Protein AF-A0A9W7HYJ3-F1 (afdb_monomer_lite)

Organism: Hibiscus trionum (NCBI:txid183268)

Structure (mmCIF, N/CA/C/O backbone):
data_AF-A0A9W7HYJ3-F1
#
_entry.id   AF-A0A9W7HYJ3-F1
#
loop_
_atom_site.group_PDB
_atom_site.id
_atom_site.type_symbol
_atom_site.label_atom_id
_atom_site.label_alt_id
_atom_site.label_comp_id
_atom_site.label_asym_id
_atom_site.label_entity_id
_atom_site.label_seq_id
_atom_site.pdbx_PDB_ins_code
_atom_site.Cartn_x
_atom_site.Cartn_y
_atom_site.Cartn_z
_atom_site.occupancy
_atom_site.B_iso_or_equiv
_atom_site.auth_seq_id
_atom_site.auth_comp_id
_atom_site.auth_asym_id
_atom_site.auth_atom_id
_atom_site.pdbx_PDB_model_num
ATOM 1 N N . MET A 1 1 ? -36.825 -30.984 -55.811 1.00 43.91 1 MET A N 1
ATOM 2 C CA . MET A 1 1 ? -35.897 -30.364 -56.787 1.00 43.91 1 MET A CA 1
ATOM 3 C C . MET A 1 1 ? -36.642 -29.167 -57.378 1.00 43.91 1 MET A C 1
ATOM 5 O O . MET A 1 1 ? -37.735 -29.404 -57.851 1.00 43.91 1 MET A O 1
ATOM 9 N N . GLN A 1 2 ? -36.291 -27.881 -57.318 1.00 41.34 2 GLN A N 1
ATOM 10 C CA . GLN A 1 2 ? -35.055 -27.119 -57.107 1.00 41.34 2 GLN A CA 1
ATOM 11 C C . GLN A 1 2 ? -35.472 -25.689 -56.630 1.00 41.34 2 GLN A C 1
ATOM 13 O O . GLN A 1 2 ? -36.585 -25.255 -56.901 1.00 41.34 2 GLN A O 1
ATOM 18 N N . ALA A 1 3 ? -34.608 -24.989 -55.886 1.00 46.00 3 ALA A N 1
ATOM 19 C CA . ALA A 1 3 ? -34.860 -23.794 -55.052 1.00 46.00 3 ALA A CA 1
ATOM 20 C C . ALA A 1 3 ? -35.217 -22.449 -55.751 1.00 46.00 3 ALA A C 1
ATOM 22 O O . ALA A 1 3 ? -34.838 -22.244 -56.903 1.00 46.00 3 ALA A O 1
ATOM 23 N N . PRO A 1 4 ? -35.770 -21.452 -55.014 1.00 51.97 4 PRO A N 1
ATOM 24 C CA . PRO A 1 4 ? -35.754 -20.041 -55.402 1.00 51.97 4 PRO A CA 1
ATOM 25 C C . PRO A 1 4 ? -34.491 -19.346 -54.847 1.00 51.97 4 PRO A C 1
ATOM 27 O O . PRO A 1 4 ? -34.260 -19.340 -53.637 1.00 51.97 4 PRO A O 1
ATOM 30 N N . LYS A 1 5 ? -33.662 -18.717 -55.692 1.00 42.91 5 LYS A N 1
ATOM 31 C CA . LYS A 1 5 ? -32.574 -17.835 -55.218 1.00 42.91 5 LYS A CA 1
ATOM 32 C C . LYS A 1 5 ? -33.043 -16.379 -55.188 1.00 42.91 5 LYS A C 1
ATOM 34 O O . LYS A 1 5 ? -33.095 -15.709 -56.212 1.00 42.91 5 LYS A O 1
ATOM 39 N N . ARG A 1 6 ? -33.365 -15.904 -53.980 1.00 34.81 6 ARG A N 1
ATOM 40 C CA . ARG A 1 6 ? -33.523 -14.487 -53.616 1.00 34.81 6 ARG A CA 1
ATOM 41 C C . ARG A 1 6 ? -32.158 -13.853 -53.321 1.00 34.81 6 ARG A C 1
ATOM 43 O O . ARG A 1 6 ? -31.319 -14.484 -52.687 1.00 34.81 6 ARG A O 1
ATOM 50 N N . GLY A 1 7 ? -32.034 -12.568 -53.654 1.00 33.41 7 GLY A N 1
ATOM 51 C CA . GLY A 1 7 ? -31.330 -11.586 -52.822 1.00 33.41 7 GLY A CA 1
ATOM 52 C C . GLY A 1 7 ? -29.860 -11.348 -53.148 1.00 33.41 7 GLY A C 1
ATOM 53 O O . GLY A 1 7 ? -28.981 -12.068 -52.681 1.00 33.41 7 GLY A O 1
ATOM 54 N N . GLY A 1 8 ? -29.600 -10.271 -53.894 1.00 36.75 8 GLY A N 1
ATOM 55 C CA . GLY A 1 8 ? -28.271 -9.695 -54.065 1.00 36.75 8 GLY A CA 1
ATOM 56 C C . GLY A 1 8 ? -27.635 -9.334 -52.721 1.00 36.75 8 GLY A C 1
ATOM 57 O O . GLY A 1 8 ? -28.258 -8.719 -51.856 1.00 36.75 8 GLY A O 1
ATOM 58 N N . LYS A 1 9 ? -26.376 -9.737 -52.545 1.00 36.97 9 LYS A N 1
ATOM 59 C CA . LYS A 1 9 ? -25.556 -9.337 -51.404 1.00 36.97 9 LYS A CA 1
ATOM 60 C C . LYS A 1 9 ? -25.072 -7.910 -51.638 1.00 36.97 9 LYS A C 1
ATOM 62 O O . LYS A 1 9 ? -24.260 -7.665 -52.524 1.00 36.97 9 LYS A O 1
ATOM 67 N N . VAL A 1 10 ? -25.588 -6.993 -50.828 1.00 42.00 10 VAL A N 1
ATOM 68 C CA . VAL A 1 10 ? -25.078 -5.631 -50.663 1.00 42.00 10 VAL A CA 1
ATOM 69 C C . VAL A 1 10 ? -23.607 -5.724 -50.253 1.00 42.00 10 VAL A C 1
ATOM 71 O O . VAL A 1 10 ? -23.266 -6.365 -49.257 1.00 42.00 10 VAL A O 1
ATOM 74 N N . ALA A 1 11 ? -22.730 -5.140 -51.066 1.00 45.84 11 ALA A N 1
ATOM 75 C CA . ALA A 1 11 ? -21.300 -5.096 -50.817 1.00 45.84 11 ALA A CA 1
ATOM 76 C C . ALA A 1 11 ? -21.013 -4.220 -49.589 1.00 45.84 11 ALA A C 1
ATOM 78 O O . ALA A 1 11 ? -21.296 -3.024 -49.575 1.00 45.84 11 ALA A O 1
ATOM 79 N N . VAL A 1 12 ? -20.443 -4.828 -48.551 1.00 51.72 12 VAL A N 1
ATOM 80 C CA . VAL A 1 12 ? -19.873 -4.120 -47.402 1.00 51.72 12 VAL A CA 1
ATOM 81 C C . VAL A 1 12 ? -18.622 -3.372 -47.887 1.00 51.72 12 VAL A C 1
ATOM 83 O O . VAL A 1 12 ? -17.770 -4.000 -48.521 1.00 51.72 12 VAL A O 1
ATOM 86 N N . PRO A 1 13 ? -18.469 -2.061 -47.625 1.00 48.34 13 PRO A N 1
ATOM 87 C CA . PRO A 1 13 ? -17.309 -1.314 -48.091 1.00 48.34 13 PRO A CA 1
ATOM 88 C C . PRO A 1 13 ? -16.042 -1.837 -47.406 1.00 48.34 13 PRO A C 1
ATOM 90 O O . PRO A 1 13 ? -15.910 -1.822 -46.179 1.00 48.34 13 PRO A O 1
ATOM 93 N N . ALA A 1 14 ? -15.104 -2.318 -48.221 1.00 55.84 14 ALA A N 1
ATOM 94 C CA . ALA A 1 14 ? -13.793 -2.757 -47.780 1.00 55.84 14 ALA A CA 1
ATOM 95 C C . ALA A 1 14 ? -13.052 -1.578 -47.132 1.00 55.84 14 ALA A C 1
ATOM 97 O O . ALA A 1 14 ? -12.805 -0.549 -47.765 1.00 55.84 14 ALA A O 1
ATOM 98 N N . LYS A 1 15 ? -12.686 -1.728 -45.855 1.00 59.31 15 LYS A N 1
ATOM 99 C CA . LYS A 1 15 ? -11.792 -0.794 -45.164 1.00 59.31 15 LYS A CA 1
ATOM 100 C C . LYS A 1 15 ? -10.494 -0.690 -45.967 1.00 59.31 15 LYS A C 1
ATOM 102 O O . LYS A 1 15 ? -9.755 -1.669 -46.066 1.00 59.31 15 LYS A O 1
ATOM 107 N N . LYS A 1 16 ? -10.221 0.495 -46.528 1.00 57.09 16 LYS A N 1
ATOM 108 C CA . LYS A 1 16 ? -8.936 0.829 -47.154 1.00 57.09 16 LYS A CA 1
ATOM 109 C C . LYS A 1 16 ? -7.819 0.525 -46.159 1.00 57.09 16 LYS A C 1
ATOM 111 O O . LYS A 1 16 ? -7.705 1.170 -45.117 1.00 57.09 16 LYS A O 1
ATOM 116 N N . LYS A 1 17 ? -7.007 -0.476 -46.490 1.00 58.78 17 LYS A N 1
ATOM 117 C CA . LYS A 1 17 ? -5.734 -0.743 -45.829 1.00 58.78 17 LYS A CA 1
ATOM 118 C C . LYS A 1 17 ? -4.833 0.431 -46.204 1.00 58.78 17 LYS A C 1
ATOM 120 O O . LYS A 1 17 ? -4.404 0.532 -47.345 1.00 58.78 17 LYS A O 1
ATOM 125 N N . GLN A 1 18 ? -4.639 1.367 -45.282 1.00 59.84 18 GLN A N 1
ATOM 126 C CA . GLN A 1 18 ? -3.626 2.400 -45.454 1.00 59.84 18 GLN A CA 1
ATOM 127 C C . GLN A 1 18 ? -2.274 1.687 -45.532 1.00 59.84 18 GLN A C 1
ATOM 129 O O . GLN A 1 18 ? -1.857 1.042 -44.564 1.00 59.84 18 GLN A O 1
ATOM 134 N N . GLU A 1 19 ? -1.631 1.745 -46.697 1.00 64.12 19 GLU A N 1
ATOM 135 C CA . GLU A 1 19 ? -0.237 1.350 -46.845 1.00 64.12 19 GLU A CA 1
ATOM 136 C C . GLU A 1 19 ? 0.5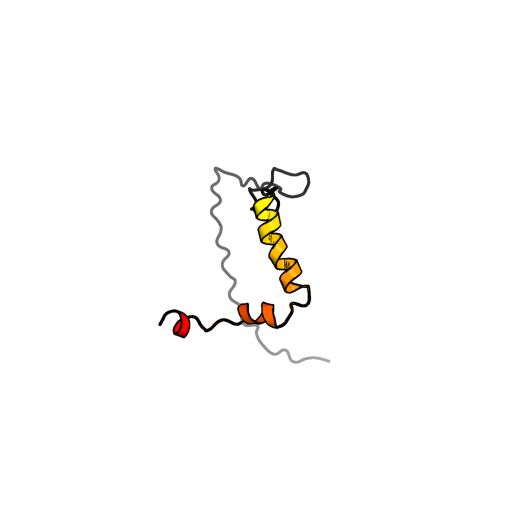87 2.236 -45.920 1.00 64.12 19 GLU A C 1
ATOM 138 O O . GLU A 1 19 ? 0.668 3.454 -46.072 1.00 64.12 19 GLU A O 1
ATOM 143 N N . LYS A 1 20 ? 1.143 1.614 -44.882 1.00 65.75 20 LYS A N 1
ATOM 144 C CA . LYS A 1 20 ? 2.119 2.271 -44.029 1.00 65.75 20 LYS A CA 1
ATOM 145 C C . LYS A 1 20 ? 3.363 2.437 -44.885 1.00 65.75 20 LYS A C 1
ATOM 147 O O . LYS A 1 20 ? 3.978 1.437 -45.239 1.00 65.75 20 LYS A O 1
ATOM 152 N N . VAL A 1 21 ? 3.707 3.679 -45.206 1.00 63.91 21 VAL A N 1
ATOM 153 C CA . VAL A 1 21 ? 5.006 4.042 -45.771 1.00 63.91 21 VAL A CA 1
ATOM 154 C C . VAL A 1 21 ? 6.068 3.564 -44.780 1.00 63.91 21 VAL A C 1
ATOM 156 O O . VAL A 1 21 ? 6.310 4.195 -43.752 1.00 63.91 21 VAL A O 1
ATOM 159 N N . VAL A 1 22 ? 6.628 2.379 -45.020 1.00 65.06 22 VAL A N 1
ATOM 160 C CA . VAL A 1 22 ? 7.789 1.893 -44.280 1.00 65.06 22 VAL A CA 1
ATOM 161 C C . VAL A 1 22 ? 8.958 2.701 -44.813 1.00 65.06 22 VAL A C 1
ATOM 163 O O . VAL A 1 22 ? 9.273 2.634 -45.997 1.00 65.06 22 VAL A O 1
ATOM 166 N N . ASN A 1 23 ? 9.551 3.521 -43.951 1.00 70.69 23 ASN A N 1
ATOM 167 C CA . ASN A 1 23 ? 10.785 4.221 -44.261 1.00 70.69 23 ASN A CA 1
ATOM 168 C C . ASN A 1 23 ? 11.845 3.168 -44.622 1.00 70.69 23 ASN A C 1
ATOM 170 O O . ASN A 1 23 ? 12.294 2.435 -43.744 1.00 70.69 23 ASN A O 1
ATOM 174 N N . SER A 1 24 ? 12.212 3.070 -45.902 1.00 75.94 24 SER A N 1
ATOM 175 C CA . SER A 1 24 ? 13.123 2.041 -46.425 1.00 75.94 24 SER A CA 1
ATOM 176 C C . SER A 1 24 ? 14.521 2.081 -45.804 1.00 75.94 24 SER A C 1
ATOM 178 O O . SER A 1 24 ? 15.284 1.139 -45.980 1.00 75.94 24 SER A O 1
ATOM 180 N N . LEU A 1 25 ? 14.859 3.150 -45.076 1.00 83.75 25 LEU A N 1
ATOM 181 C CA . LEU A 1 25 ? 16.137 3.291 -44.382 1.00 83.75 25 LEU A CA 1
ATOM 182 C C . LEU A 1 25 ? 16.208 2.501 -43.066 1.00 83.75 25 LEU A C 1
ATOM 184 O O . LEU A 1 25 ? 17.309 2.274 -42.572 1.00 83.75 25 LEU A O 1
ATOM 188 N N . PHE A 1 26 ? 15.072 2.091 -42.480 1.00 81.06 26 PHE A N 1
ATOM 189 C CA . PHE A 1 26 ? 15.061 1.401 -41.188 1.00 81.06 26 PHE A CA 1
ATOM 190 C C . PHE A 1 26 ? 14.084 0.227 -41.147 1.00 81.06 26 PHE A C 1
ATOM 192 O O . PHE A 1 26 ? 12.872 0.377 -41.308 1.00 81.06 26 PHE A O 1
ATOM 199 N N . GLU A 1 27 ? 14.619 -0.945 -40.820 1.00 83.88 27 GLU A N 1
ATOM 200 C CA . GLU A 1 27 ? 13.832 -2.137 -40.528 1.00 83.88 27 GLU A CA 1
ATOM 201 C C . GLU A 1 27 ? 13.296 -2.122 -39.087 1.00 83.88 27 GLU A C 1
ATOM 203 O O . GLU A 1 27 ? 13.873 -1.529 -38.171 1.00 83.88 27 GLU A O 1
ATOM 208 N N . LYS A 1 28 ? 12.172 -2.809 -38.856 1.00 83.38 28 LYS A N 1
ATOM 209 C CA . LYS A 1 28 ? 11.608 -2.977 -37.511 1.00 83.38 28 LYS A CA 1
ATOM 210 C C . LYS A 1 28 ? 12.373 -4.065 -36.753 1.00 83.38 28 LYS A C 1
ATOM 212 O O . LYS A 1 28 ? 12.383 -5.210 -37.184 1.00 83.38 28 LYS A O 1
ATOM 217 N N . SER A 1 29 ? 12.869 -3.747 -35.558 1.00 83.00 29 SER A N 1
ATOM 218 C CA . SER A 1 29 ? 13.519 -4.694 -34.638 1.00 83.00 29 SER A CA 1
ATOM 219 C C . SER A 1 29 ? 12.627 -5.019 -33.420 1.00 83.00 29 SER A C 1
ATOM 221 O O . SER A 1 29 ? 12.689 -4.343 -32.388 1.00 83.00 29 SER A O 1
ATOM 223 N N . PRO A 1 30 ? 11.732 -6.025 -33.504 1.00 86.81 30 PRO A N 1
ATOM 224 C CA . PRO A 1 30 ? 10.921 -6.433 -32.362 1.00 86.81 30 PRO A CA 1
ATOM 225 C C . PRO A 1 30 ? 11.787 -7.129 -31.303 1.00 86.81 30 PRO A C 1
ATOM 227 O O . PRO A 1 30 ? 12.512 -8.073 -31.596 1.00 86.81 30 PRO A O 1
ATOM 230 N N . LYS A 1 31 ? 11.686 -6.681 -30.049 1.00 88.25 31 LYS A N 1
ATOM 231 C CA . LYS A 1 31 ? 12.304 -7.357 -28.902 1.00 88.25 31 LYS A CA 1
ATOM 232 C C . LYS A 1 31 ? 11.369 -8.448 -28.386 1.00 88.25 31 LYS A C 1
ATOM 234 O O . LYS A 1 31 ? 10.184 -8.187 -28.179 1.00 88.25 31 LYS A O 1
ATOM 239 N N . GLN A 1 32 ? 11.904 -9.641 -28.151 1.00 91.62 32 GLN A N 1
ATOM 240 C CA . GLN A 1 32 ? 11.175 -10.734 -27.512 1.00 91.62 32 GLN A CA 1
ATOM 241 C C . GLN A 1 32 ? 11.264 -10.581 -25.988 1.00 91.62 32 GLN A C 1
ATOM 243 O O . GLN A 1 32 ? 12.363 -10.581 -25.438 1.00 91.62 32 GLN A O 1
ATOM 248 N N . PHE A 1 33 ? 10.120 -10.431 -25.314 1.00 89.75 33 PHE A N 1
ATOM 249 C CA . PHE A 1 33 ? 10.030 -10.222 -23.857 1.00 89.75 33 PHE A CA 1
ATOM 250 C C . PHE A 1 33 ? 9.518 -11.451 -23.091 1.00 89.75 33 PHE A C 1
ATOM 252 O O . PHE A 1 33 ? 9.169 -11.343 -21.912 1.00 89.75 33 PHE A O 1
ATOM 259 N N . ASP A 1 34 ? 9.446 -12.598 -23.763 1.00 88.06 34 ASP A N 1
ATOM 260 C CA . ASP A 1 34 ? 9.119 -13.877 -23.141 1.00 88.06 34 ASP A CA 1
ATOM 261 C C . ASP A 1 34 ? 10.271 -14.369 -22.254 1.00 88.06 34 ASP A C 1
ATOM 263 O O . ASP A 1 34 ? 11.377 -13.817 -22.239 1.00 88.06 34 ASP A O 1
ATOM 267 N N . ILE A 1 35 ? 10.003 -15.422 -21.485 1.00 87.69 35 ILE A N 1
ATOM 268 C CA . ILE A 1 35 ? 10.973 -16.032 -20.573 1.00 87.69 35 ILE A CA 1
ATOM 269 C C . ILE A 1 35 ? 12.205 -16.485 -21.377 1.00 87.69 35 ILE A C 1
ATOM 271 O O . ILE A 1 35 ? 12.074 -17.247 -22.328 1.00 87.69 3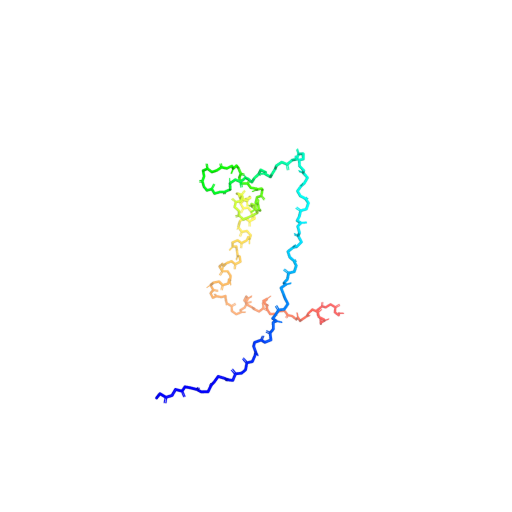5 ILE A O 1
ATOM 275 N N . GLY A 1 36 ? 13.397 -16.014 -20.994 1.00 88.12 36 GLY A N 1
ATOM 276 C CA . GLY A 1 36 ? 14.659 -16.331 -21.681 1.00 88.12 36 GLY A CA 1
ATOM 277 C C . GLY A 1 36 ? 14.995 -15.442 -22.887 1.00 88.12 36 GLY A C 1
ATOM 278 O O . GLY A 1 36 ? 16.003 -15.683 -23.544 1.00 88.12 36 GLY A O 1
ATOM 279 N N . GLY A 1 37 ? 14.180 -14.423 -23.178 1.00 87.81 37 GLY A N 1
ATOM 280 C CA . GLY A 1 37 ? 14.438 -13.439 -24.230 1.00 87.81 37 GLY A CA 1
ATOM 281 C C . GLY A 1 37 ? 15.252 -12.223 -23.767 1.00 87.81 37 GLY A C 1
ATOM 282 O O . GLY A 1 37 ? 16.141 -12.296 -22.921 1.00 87.81 37 GLY A O 1
ATOM 283 N N . THR A 1 38 ? 14.933 -11.061 -24.336 1.00 89.31 38 THR A N 1
ATOM 284 C CA . THR A 1 38 ? 15.547 -9.772 -23.980 1.00 89.31 38 THR A CA 1
ATOM 285 C C . THR A 1 38 ? 15.077 -9.292 -22.602 1.00 89.31 38 THR A C 1
ATOM 287 O O . THR A 1 38 ? 13.999 -9.663 -22.136 1.00 89.31 38 THR A O 1
ATOM 290 N N . LEU A 1 39 ? 15.859 -8.410 -21.961 1.00 89.44 39 LEU A N 1
ATOM 291 C CA . LEU A 1 39 ? 15.474 -7.761 -20.704 1.00 89.44 39 LEU A CA 1
ATOM 292 C C . LEU A 1 39 ? 14.045 -7.192 -20.777 1.00 89.44 39 LEU A C 1
ATOM 294 O O . LEU A 1 39 ? 13.708 -6.499 -21.747 1.00 89.44 39 LEU A O 1
ATOM 298 N N . PRO A 1 40 ? 13.213 -7.438 -19.749 1.00 89.56 40 PRO A N 1
ATOM 299 C CA . PRO A 1 40 ? 11.853 -6.938 -19.729 1.00 89.56 40 PRO A CA 1
ATOM 300 C C . PRO A 1 40 ? 11.846 -5.404 -19.689 1.00 89.56 40 PRO A C 1
ATOM 302 O O . PRO A 1 40 ? 12.765 -4.784 -19.141 1.00 89.56 40 PRO A O 1
ATOM 305 N N . PRO A 1 41 ? 10.786 -4.765 -20.211 1.00 91.31 41 PRO A N 1
ATOM 306 C CA . PRO A 1 41 ? 10.590 -3.340 -19.995 1.00 91.31 41 PRO A CA 1
ATOM 307 C C . PRO A 1 41 ? 10.496 -3.044 -18.491 1.00 91.31 41 PRO A C 1
ATOM 309 O O . PRO A 1 41 ? 10.116 -3.910 -17.698 1.00 91.31 41 PRO A O 1
ATOM 312 N N . LYS A 1 42 ? 10.811 -1.807 -18.088 1.00 92.44 42 LYS A N 1
ATOM 313 C CA . LYS A 1 42 ? 10.661 -1.368 -16.692 1.00 92.44 42 LYS A CA 1
ATOM 314 C C . LYS A 1 42 ? 9.200 -1.566 -16.260 1.00 92.44 42 LYS A C 1
ATOM 316 O O . LYS A 1 42 ? 8.303 -0.953 -16.830 1.00 92.44 42 LYS A O 1
ATOM 321 N N . LYS A 1 43 ? 8.970 -2.439 -15.276 1.00 91.25 43 LYS A N 1
ATOM 322 C CA . LYS A 1 43 ? 7.653 -2.704 -14.674 1.00 91.25 43 LYS A CA 1
ATOM 323 C C . LYS A 1 43 ? 7.518 -1.931 -13.368 1.00 91.25 43 LYS A C 1
ATOM 325 O O . LYS A 1 43 ? 8.521 -1.630 -12.724 1.00 91.25 43 LYS A O 1
ATOM 330 N N . ASP A 1 44 ? 6.285 -1.648 -12.960 1.00 94.75 44 ASP A N 1
ATOM 331 C CA . ASP A 1 44 ? 6.040 -1.110 -11.628 1.00 94.75 44 ASP A CA 1
ATOM 332 C C . ASP A 1 44 ? 6.365 -2.172 -10.564 1.00 94.75 44 ASP A C 1
ATOM 334 O O . ASP A 1 44 ? 5.722 -3.221 -10.474 1.00 94.75 44 ASP A O 1
ATOM 338 N N . LEU A 1 45 ? 7.398 -1.897 -9.768 1.00 93.81 45 LEU A N 1
ATOM 339 C CA . LEU A 1 45 ? 7.863 -2.776 -8.700 1.00 93.81 45 LEU A CA 1
ATOM 340 C C . LEU A 1 45 ? 7.320 -2.366 -7.326 1.00 93.81 45 LEU A C 1
ATOM 342 O O . LEU A 1 45 ? 7.666 -3.005 -6.332 1.00 93.81 45 LEU A O 1
ATOM 346 N N . GLN A 1 46 ? 6.437 -1.366 -7.232 1.00 90.94 46 GLN A N 1
ATOM 347 C CA . GLN A 1 46 ? 5.909 -0.869 -5.954 1.00 90.94 46 GLN A CA 1
ATOM 348 C C . GLN A 1 46 ? 5.325 -1.967 -5.052 1.00 90.94 46 GLN A C 1
ATOM 350 O O . GLN A 1 46 ? 5.343 -1.825 -3.832 1.00 90.94 46 GLN A O 1
ATOM 355 N N . ARG A 1 47 ? 4.816 -3.075 -5.603 1.00 91.31 47 ARG A N 1
ATOM 356 C CA . ARG A 1 47 ? 4.306 -4.213 -4.812 1.00 91.31 47 ARG A CA 1
ATOM 357 C C . ARG A 1 47 ? 5.364 -5.258 -4.455 1.00 91.31 47 ARG A C 1
ATOM 359 O O . ARG A 1 47 ? 5.203 -5.940 -3.449 1.00 91.31 47 ARG A O 1
ATOM 366 N N . PHE A 1 48 ? 6.412 -5.377 -5.264 1.00 91.19 48 PHE A N 1
ATOM 367 C CA . PHE A 1 48 ? 7.406 -6.455 -5.201 1.00 91.19 48 PHE A CA 1
ATOM 368 C C . PHE A 1 48 ? 8.715 -6.028 -4.531 1.00 91.19 48 PHE A C 1
ATOM 370 O O . PHE A 1 48 ? 9.523 -6.870 -4.148 1.00 91.19 48 PHE A O 1
ATOM 377 N N . VAL A 1 49 ? 8.923 -4.721 -4.359 1.00 93.19 49 VAL A N 1
ATOM 378 C CA . VAL A 1 49 ? 10.049 -4.180 -3.598 1.00 93.19 49 VAL A CA 1
ATOM 379 C C . VAL A 1 49 ? 9.926 -4.573 -2.127 1.00 93.19 49 VAL A C 1
ATOM 381 O O . VAL A 1 49 ? 8.852 -4.520 -1.521 1.00 93.19 49 VAL A O 1
ATOM 384 N N . LYS A 1 50 ? 11.064 -4.919 -1.522 1.00 93.31 50 LYS A N 1
ATOM 385 C CA . LYS A 1 50 ? 11.181 -5.088 -0.075 1.00 93.31 50 LYS A CA 1
ATOM 386 C C . LYS A 1 50 ? 11.033 -3.728 0.610 1.00 93.31 50 LYS A C 1
ATOM 388 O O . LYS A 1 50 ? 11.982 -2.955 0.698 1.00 93.31 50 LYS A O 1
ATOM 393 N N . TRP A 1 51 ? 9.829 -3.441 1.095 1.00 93.56 51 TRP A N 1
ATOM 394 C CA . TRP A 1 51 ? 9.544 -2.212 1.835 1.00 93.56 51 TRP A CA 1
ATOM 395 C C . TRP A 1 51 ? 10.141 -2.235 3.249 1.00 93.56 51 TRP A C 1
ATOM 397 O O . TRP A 1 51 ? 10.254 -3.309 3.854 1.00 93.56 51 TRP A O 1
ATOM 407 N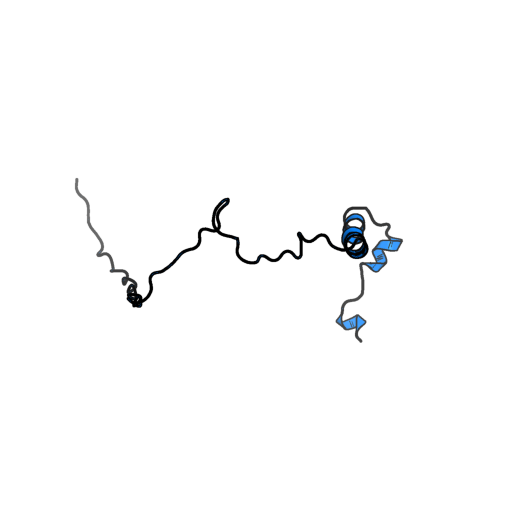 N . PRO A 1 52 ? 10.449 -1.058 3.830 1.00 96.56 52 PRO A N 1
ATOM 408 C CA . PRO A 1 52 ? 10.861 -0.967 5.224 1.00 96.56 52 PRO A CA 1
ATOM 409 C C . PRO A 1 52 ? 9.808 -1.565 6.166 1.00 96.56 52 PRO A C 1
ATOM 411 O O . PRO A 1 52 ? 8.598 -1.477 5.927 1.00 96.56 52 PRO A O 1
ATOM 414 N N . LYS A 1 53 ? 10.266 -2.152 7.280 1.00 95.81 53 LYS A N 1
ATOM 415 C CA . LYS A 1 53 ? 9.420 -2.917 8.215 1.00 95.81 53 LYS A CA 1
ATOM 416 C C . LYS A 1 53 ? 8.215 -2.116 8.723 1.00 95.81 53 LYS A C 1
ATOM 418 O O . LYS A 1 53 ? 7.122 -2.669 8.835 1.00 95.81 53 LYS A O 1
ATOM 423 N N . VAL A 1 54 ? 8.389 -0.817 8.968 1.00 96.88 54 VAL A N 1
ATOM 424 C CA . VAL A 1 54 ? 7.326 0.077 9.456 1.00 96.88 54 VAL A CA 1
ATOM 425 C C . VAL A 1 54 ? 6.152 0.177 8.480 1.00 96.88 54 VAL A C 1
ATOM 427 O O . VAL A 1 54 ? 5.008 0.013 8.897 1.00 96.88 54 VAL A O 1
ATOM 430 N N . PHE A 1 55 ? 6.418 0.321 7.179 1.00 94.25 55 PHE A N 1
ATOM 431 C CA . PHE A 1 55 ? 5.378 0.384 6.147 1.00 94.25 55 PHE A CA 1
ATOM 432 C C . PHE A 1 55 ? 4.658 -0.953 6.001 1.00 94.25 55 PHE A C 1
ATOM 434 O O . PHE A 1 55 ? 3.431 -0.994 5.899 1.00 94.25 55 PHE A O 1
ATOM 441 N N . CYS A 1 56 ? 5.406 -2.059 6.041 1.00 94.62 56 CYS A N 1
ATOM 442 C CA . CYS A 1 56 ? 4.829 -3.399 6.016 1.00 94.62 56 CYS A CA 1
ATOM 443 C C . CYS A 1 56 ? 3.857 -3.606 7.181 1.00 94.62 56 CYS A C 1
ATOM 445 O O . CYS A 1 56 ? 2.734 -4.052 6.961 1.00 94.62 56 CYS A O 1
ATOM 447 N N . ILE A 1 57 ? 4.256 -3.249 8.406 1.00 95.94 57 ILE A N 1
ATOM 448 C CA . ILE A 1 57 ? 3.404 -3.379 9.595 1.00 95.94 57 ILE A CA 1
ATOM 449 C C . ILE A 1 57 ? 2.186 -2.458 9.484 1.00 95.94 57 ILE A C 1
ATOM 451 O O . ILE A 1 57 ? 1.066 -2.916 9.694 1.00 95.94 57 ILE A O 1
ATOM 455 N N . GLN A 1 58 ? 2.369 -1.189 9.111 1.00 95.56 58 GLN A N 1
ATOM 456 C CA . GLN A 1 58 ? 1.269 -0.232 8.944 1.00 95.56 58 GLN A CA 1
ATOM 457 C C . GLN A 1 58 ? 0.223 -0.722 7.932 1.00 95.56 58 GLN A C 1
ATOM 459 O O . GLN A 1 58 ? -0.969 -0.715 8.236 1.00 95.56 58 GLN A O 1
ATOM 464 N N . ARG A 1 59 ? 0.655 -1.217 6.765 1.00 93.62 59 ARG A N 1
ATOM 465 C CA . ARG A 1 59 ? -0.247 -1.779 5.746 1.00 93.62 59 ARG A CA 1
ATOM 466 C C . ARG A 1 59 ? -0.915 -3.066 6.235 1.00 93.62 59 ARG A C 1
ATOM 468 O O . ARG A 1 59 ? -2.125 -3.224 6.078 1.00 93.62 59 ARG A O 1
ATOM 475 N N . LYS A 1 60 ? -0.156 -3.961 6.880 1.00 94.81 60 LYS A N 1
ATOM 476 C CA . LYS A 1 60 ? -0.675 -5.231 7.412 1.00 94.81 60 LYS A CA 1
ATOM 477 C C . LYS A 1 60 ? -1.676 -5.034 8.543 1.00 94.81 60 LYS A C 1
ATOM 479 O O . LYS A 1 60 ? -2.586 -5.843 8.620 1.00 94.81 60 LYS A O 1
ATOM 484 N N . LYS A 1 61 ? -1.589 -3.970 9.357 1.00 94.94 61 LYS A N 1
ATOM 485 C CA . LYS A 1 61 ? -2.556 -3.666 10.440 1.00 94.94 61 LYS A CA 1
ATOM 486 C C . LYS A 1 61 ? -4.007 -3.565 9.956 1.00 94.94 61 LYS A C 1
ATOM 488 O O . LYS A 1 61 ? -4.917 -3.799 10.746 1.00 94.94 61 LYS A O 1
ATOM 493 N N . ARG A 1 62 ? -4.241 -3.220 8.685 1.00 93.88 62 ARG A N 1
ATOM 494 C CA . ARG A 1 62 ? -5.590 -3.139 8.105 1.00 93.88 62 ARG A CA 1
ATOM 495 C C . ARG A 1 62 ? -6.248 -4.513 7.950 1.00 93.88 62 ARG A C 1
ATOM 497 O O . ARG A 1 62 ? -7.433 -4.633 8.230 1.00 93.88 62 ARG A O 1
ATOM 504 N N . ILE A 1 63 ? -5.487 -5.529 7.546 1.00 94.75 63 ILE A N 1
ATOM 505 C CA . ILE A 1 63 ? -5.995 -6.882 7.267 1.00 94.75 63 ILE A CA 1
ATOM 506 C C . ILE A 1 63 ? -6.682 -7.508 8.498 1.00 94.75 63 ILE A C 1
ATOM 508 O O . ILE A 1 63 ? -7.857 -7.845 8.391 1.00 94.75 63 ILE A O 1
ATOM 512 N N . PRO A 1 64 ? -6.054 -7.604 9.690 1.00 93.69 64 PRO A N 1
ATOM 513 C CA . PRO A 1 64 ? -6.700 -8.201 10.853 1.00 93.69 64 PRO A CA 1
ATOM 514 C C . PRO A 1 64 ? -7.907 -7.387 11.328 1.00 93.69 64 PRO A C 1
ATOM 516 O O . PRO A 1 64 ? -8.874 -7.978 11.781 1.00 93.69 64 PRO A O 1
ATOM 519 N N . LYS A 1 65 ? -7.919 -6.055 11.168 1.00 92.12 65 LYS A N 1
ATOM 520 C CA . LYS A 1 65 ? -9.099 -5.232 11.497 1.00 92.12 65 LYS A CA 1
ATOM 521 C C . LYS A 1 65 ? -10.308 -5.524 10.603 1.00 92.12 65 LYS A C 1
ATOM 523 O O . LYS A 1 65 ? -11.429 -5.299 11.031 1.00 92.12 65 LYS A O 1
ATOM 528 N N . GLN A 1 66 ? -10.082 -5.959 9.363 1.00 91.25 66 GLN A N 1
ATOM 529 C CA . GLN A 1 66 ? -11.148 -6.288 8.413 1.00 91.25 66 GLN A CA 1
ATOM 530 C C . GLN A 1 66 ? -11.587 -7.749 8.525 1.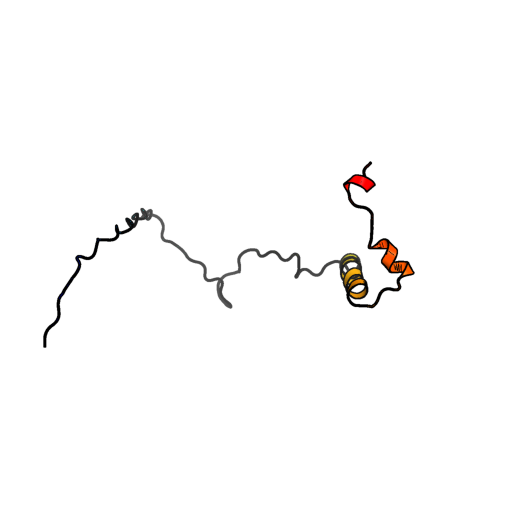00 91.25 66 GLN A C 1
ATOM 532 O O . GLN A 1 66 ? -12.770 -8.041 8.402 1.00 91.25 66 GLN A O 1
ATOM 537 N N . CYS A 1 67 ? -10.636 -8.662 8.727 1.00 94.25 67 CYS A N 1
ATOM 538 C CA . CYS A 1 67 ? -10.905 -10.098 8.742 1.00 94.25 67 CYS A CA 1
ATOM 539 C C . CYS A 1 67 ? -11.393 -10.606 10.104 1.00 94.25 67 CYS A C 1
ATOM 541 O O . CYS A 1 67 ? -12.099 -11.609 10.155 1.00 94.25 67 CYS A O 1
ATOM 543 N N . LEU A 1 68 ? -11.006 -9.956 11.205 1.00 93.88 68 LEU A N 1
ATOM 544 C CA . LEU A 1 68 ? -11.427 -10.347 12.548 1.00 93.88 68 LEU A CA 1
ATOM 545 C C . LEU A 1 68 ? -12.693 -9.597 12.956 1.00 93.88 68 LEU A C 1
ATOM 547 O O . LEU A 1 68 ? -12.935 -8.463 12.540 1.00 93.88 68 LEU A O 1
ATOM 551 N N . LYS A 1 69 ? -13.484 -10.214 13.835 1.00 94.38 69 LYS A N 1
ATOM 552 C CA . LYS A 1 69 ? -14.673 -9.573 14.393 1.00 94.38 69 LYS A CA 1
ATOM 553 C C . LYS A 1 69 ? -14.256 -8.466 15.361 1.00 94.38 69 LYS A C 1
ATOM 555 O O . LYS A 1 69 ? -13.710 -8.734 16.429 1.00 94.38 69 LYS A O 1
ATOM 560 N N . VAL A 1 70 ? -14.515 -7.221 14.975 1.00 94.50 70 VAL A N 1
ATOM 561 C CA . VAL A 1 70 ? -14.215 -6.042 15.793 1.00 94.50 70 VAL A CA 1
ATOM 562 C C . VAL A 1 70 ? -15.352 -5.814 16.799 1.00 94.50 70 VAL A C 1
ATOM 564 O O . VAL A 1 70 ? -16.517 -5.796 16.394 1.00 94.50 70 VAL A O 1
ATOM 567 N N . PRO A 1 71 ? -15.056 -5.619 18.097 1.00 95.06 71 PRO A N 1
ATOM 568 C CA . PRO A 1 71 ? -16.064 -5.279 19.100 1.00 95.06 71 PRO A CA 1
ATOM 569 C C . PRO A 1 71 ? -16.856 -4.007 18.742 1.00 95.06 71 PRO A C 1
ATOM 571 O O . PRO A 1 71 ? -16.278 -3.070 18.183 1.00 95.06 71 PRO A O 1
ATOM 574 N N . PRO A 1 72 ? -18.150 -3.907 19.106 1.00 94.31 72 PRO A N 1
ATOM 575 C CA . PRO A 1 72 ? -19.005 -2.775 18.727 1.00 94.31 72 PRO A CA 1
ATOM 576 C C . PRO A 1 72 ? -18.476 -1.423 19.229 1.00 94.31 72 PRO A C 1
ATOM 578 O O . PRO A 1 72 ? -18.509 -0.445 18.486 1.00 94.31 72 PRO A O 1
ATOM 581 N N . ALA A 1 73 ? -17.888 -1.392 20.430 1.00 95.06 73 ALA A N 1
ATOM 582 C CA . ALA A 1 73 ? -17.258 -0.200 21.003 1.00 95.06 73 ALA A CA 1
ATOM 583 C C . ALA A 1 73 ? -16.068 0.327 20.179 1.00 95.06 73 ALA A C 1
ATOM 585 O O . ALA A 1 73 ? -15.757 1.511 20.228 1.00 95.06 73 ALA A O 1
ATOM 586 N N . LEU A 1 74 ? -15.395 -0.529 19.406 1.00 91.75 74 LEU A N 1
ATOM 587 C CA . LEU A 1 74 ? -14.338 -0.105 18.484 1.00 91.75 74 LEU A CA 1
ATOM 588 C C . LEU A 1 74 ? -14.884 0.148 17.076 1.00 91.75 74 LEU A C 1
ATOM 590 O O . LEU A 1 74 ? -14.366 0.992 16.349 1.00 91.75 74 LEU A O 1
ATOM 594 N N . ASN A 1 75 ? -15.942 -0.559 16.686 1.00 93.06 75 ASN A N 1
ATOM 595 C CA . ASN A 1 75 ? -16.531 -0.420 15.362 1.00 93.06 75 ASN A CA 1
ATOM 596 C C . ASN A 1 75 ? -17.290 0.905 15.168 1.00 93.06 75 ASN A C 1
ATOM 598 O O . ASN A 1 75 ? -17.441 1.342 14.028 1.00 93.06 75 ASN A O 1
ATOM 602 N N . GLN A 1 76 ? -17.723 1.573 16.243 1.00 93.19 76 GLN A N 1
ATOM 603 C CA . GLN A 1 76 ? -18.366 2.893 16.157 1.00 93.19 76 GLN A CA 1
ATOM 604 C C . GLN A 1 76 ? -17.507 3.926 15.408 1.00 93.19 76 GLN A C 1
ATOM 606 O O . GLN A 1 76 ? -18.032 4.707 14.626 1.00 93.19 76 GLN A O 1
ATOM 611 N N . PHE A 1 77 ? -16.178 3.849 15.532 1.00 92.38 77 PHE A N 1
ATOM 612 C CA . PHE A 1 77 ? -15.246 4.770 14.871 1.00 92.38 77 PHE A CA 1
ATOM 613 C C . PHE A 1 77 ? -15.109 4.551 13.359 1.00 92.38 77 PHE A C 1
ATOM 615 O O . PHE A 1 77 ? -14.478 5.352 12.677 1.00 92.38 77 PHE A O 1
ATOM 622 N N . THR A 1 78 ? -15.663 3.464 12.815 1.00 92.38 78 THR A N 1
ATOM 623 C CA . THR A 1 78 ? -15.678 3.236 11.359 1.00 92.38 78 THR A CA 1
ATOM 624 C C . THR A 1 78 ? -16.845 3.940 10.670 1.00 92.38 78 THR A C 1
ATOM 626 O O . THR A 1 78 ? -16.777 4.194 9.469 1.00 92.38 78 THR A O 1
ATOM 629 N N . LYS A 1 79 ? -17.905 4.261 11.423 1.00 91.44 79 LYS A N 1
ATOM 630 C CA . LYS A 1 79 ? -19.115 4.929 10.942 1.00 91.44 79 LYS A CA 1
ATOM 631 C C . LYS A 1 79 ? -19.028 6.414 11.287 1.00 91.44 79 LYS A C 1
ATOM 633 O O . LYS A 1 79 ? -19.460 6.833 12.354 1.00 91.44 79 LYS A O 1
ATOM 638 N N . THR A 1 80 ? -18.422 7.193 10.401 1.00 91.81 80 THR A N 1
ATOM 639 C CA . THR A 1 80 ? -18.305 8.650 10.547 1.00 91.81 80 THR A CA 1
ATOM 640 C C . THR A 1 80 ? -19.449 9.366 9.829 1.00 91.81 80 THR A C 1
ATOM 642 O O . THR A 1 80 ? -20.067 8.788 8.934 1.00 91.81 80 THR A O 1
ATOM 645 N N . LEU A 1 81 ? -19.705 10.629 10.192 1.00 93.62 81 LEU A N 1
ATOM 646 C CA . LEU A 1 81 ? -20.591 11.515 9.427 1.00 93.62 81 LEU A CA 1
ATO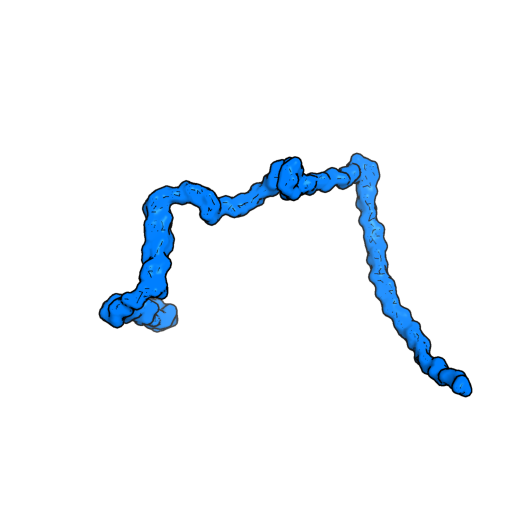M 647 C C . LEU A 1 81 ? -20.088 11.671 7.984 1.00 93.62 81 LEU A C 1
ATOM 649 O O . LEU A 1 81 ? -18.913 11.416 7.686 1.00 93.62 81 LEU A O 1
ATOM 653 N N . ASP A 1 82 ? -20.984 12.054 7.078 1.00 93.06 82 ASP A N 1
ATOM 654 C CA . ASP A 1 82 ? -20.623 12.290 5.688 1.00 93.06 82 ASP A CA 1
ATOM 655 C C . ASP A 1 82 ? -19.773 13.561 5.544 1.00 93.06 82 ASP A C 1
ATOM 657 O O . ASP A 1 82 ? -19.699 14.415 6.427 1.00 93.06 82 ASP A O 1
ATOM 661 N N . LYS A 1 83 ? -19.089 13.676 4.404 1.00 91.56 83 LYS A N 1
ATOM 662 C CA . LYS A 1 83 ? -18.112 14.747 4.186 1.00 91.56 83 LYS A CA 1
ATOM 663 C C . LYS A 1 83 ? -18.741 16.141 4.182 1.00 91.56 83 LYS A C 1
ATOM 665 O O . LYS A 1 83 ? -18.029 17.084 4.492 1.00 91.56 83 LYS A O 1
ATOM 670 N N . ASN A 1 84 ? -20.021 16.279 3.826 1.00 90.56 84 ASN A N 1
ATOM 671 C CA . ASN A 1 84 ? -20.667 17.591 3.779 1.00 90.56 84 ASN A CA 1
ATOM 672 C C . ASN A 1 84 ? -20.959 18.094 5.192 1.00 90.56 84 ASN A C 1
ATOM 674 O O . ASN A 1 84 ? -20.619 19.225 5.510 1.00 90.56 84 ASN A O 1
ATOM 678 N N . LEU A 1 85 ? -21.506 17.228 6.049 1.00 90.81 85 LEU A N 1
ATOM 679 C CA . LEU A 1 85 ? -21.790 17.564 7.441 1.00 90.81 85 LEU A CA 1
ATOM 680 C C . LEU A 1 85 ? -20.518 17.686 8.295 1.00 90.81 85 LEU A C 1
ATOM 682 O O . LEU A 1 85 ? -20.486 18.466 9.234 1.00 90.81 85 LEU A O 1
ATOM 686 N N . GLY A 1 86 ? -19.464 16.925 7.988 1.00 85.44 86 GLY A N 1
ATOM 687 C CA . GLY A 1 86 ? -18.201 16.980 8.735 1.00 85.44 86 GLY A CA 1
ATOM 688 C C . GLY A 1 86 ? -17.275 18.153 8.381 1.00 85.44 86 GLY A C 1
ATOM 689 O O . GLY A 1 86 ? -16.273 18.339 9.067 1.00 85.44 86 GLY A O 1
ATOM 690 N N . LEU A 1 87 ? -17.556 18.882 7.296 1.00 87.56 87 LEU A N 1
ATOM 691 C CA . LEU A 1 87 ? -16.804 20.070 6.866 1.00 87.56 87 LEU A CA 1
ATOM 692 C C . LEU A 1 87 ? -17.571 21.384 7.087 1.00 87.56 87 LEU A C 1
ATOM 694 O O . LEU A 1 87 ? -16.976 22.445 6.900 1.00 87.56 87 LEU A O 1
ATOM 698 N N . GLN A 1 88 ? -18.863 21.301 7.423 1.00 71.44 88 GLN A N 1
ATOM 699 C CA . GLN A 1 88 ? -19.641 22.426 7.950 1.00 71.44 88 GLN A CA 1
ATOM 700 C C . GLN A 1 88 ? -19.118 22.835 9.326 1.00 71.44 88 GLN A C 1
ATOM 702 O O . GLN A 1 88 ? -19.115 24.059 9.578 1.00 71.44 88 GLN A O 1
#

Sequence (88 aa):
MQAPKRGGKVAVPAKKKQEKVVNSLFEKSPKQFDIGGTLPPKKDLQRFVKWPKVFCIQRKKRIPKQCLKVPPALNQFTKTLDKNLGLQ

Radius of gyration: 31.49 Å; chains: 1; bounding box: 52×53×78 Å

pLDDT: mean 80.58, std 18.81, range [33.41, 96.88]

InterPro domains:
  I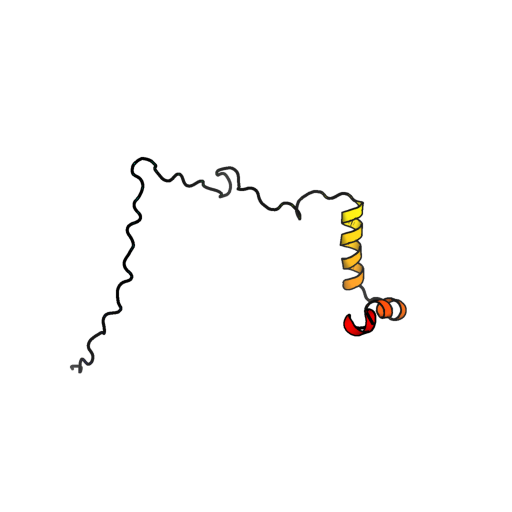PR001921 Large ribosomal subunit protein eL8, eukaryota [PR00882] (30-47)
  IPR001921 Large ribosomal subunit protein eL8, eukaryota [PR00882] (47-64)
  IPR001921 Large ribosomal subunit protein eL8, eukaryota [PR00882] (67-86)
  IPR029064 Ribosomal protein eL30-like superfamily [G3DSA:3.30.1330.30] (51-88)

Secondary structure (DSSP, 8-state):
---------PPPPP---------TT----PPP-STTSSPPPPP--TTTS---HHHHHHHHTHHHHHHS---HHHHGGGSPPPTTTTT-

Foldseek 3Di:
DDDDDDDDDDDDDDDPPPPDPDPPVDDDDDFDQDDPTDDHDDDPCVPVDDDDPVVVVVVVVVVCVVPPDDDPVVCVVVDDDDPVVVVD